Protein AF-A0A5B9WI06-F1 (afdb_monomer_lite)

Secondary structure (DSSP, 8-state):
-----------------S--SSGGGTTT--EEEEEEEEEEEE-SS-EEEGGGS-GGGHHHHHHH--EEEEEEEE--TTT----TT--EEEEEEEE---TTSPEEESSS-EEEEEEEEEEEE-----

pLDDT: mean 74.24, std 19.82, range [38.84, 96.62]

Radius of gyration: 21.3 Å; chains: 1; bounding box: 68×31×55 Å

Structure (mmCIF, N/CA/C/O backbone):
data_AF-A0A5B9WI06-F1
#
_entry.id   AF-A0A5B9WI06-F1
#
loop_
_atom_site.group_PDB
_atom_site.id
_atom_site.type_symbol
_atom_site.label_atom_id
_atom_site.label_alt_id
_atom_site.label_comp_id
_atom_site.label_asym_id
_atom_site.label_entity_id
_atom_site.label_seq_id
_atom_site.pdbx_PDB_ins_code
_atom_site.Cartn_x
_atom_site.Cartn_y
_atom_site.Cartn_z
_atom_site.occupancy
_atom_site.B_iso_or_equiv
_atom_site.auth_seq_id
_atom_site.auth_comp_id
_atom_site.auth_asym_id
_atom_site.auth_atom_id
_atom_site.pdbx_PDB_model_num
ATOM 1 N N . MET A 1 1 ? 55.905 -9.029 39.152 1.00 45.66 1 MET A N 1
ATOM 2 C CA . MET A 1 1 ? 55.491 -9.571 37.832 1.00 45.66 1 MET A CA 1
ATOM 3 C C . MET A 1 1 ? 54.396 -10.591 38.137 1.00 45.66 1 MET A C 1
ATOM 5 O O . MET A 1 1 ? 54.668 -11.451 38.950 1.00 45.66 1 MET A O 1
ATOM 9 N N . LYS A 1 2 ? 53.135 -10.524 37.712 1.00 38.84 2 LYS A N 1
ATOM 10 C CA . LYS A 1 2 ? 52.488 -10.041 36.486 1.00 38.84 2 LYS A CA 1
ATOM 11 C C . LYS A 1 2 ? 51.268 -9.173 36.840 1.00 38.84 2 LYS A C 1
ATOM 13 O O . LYS A 1 2 ? 50.614 -9.409 37.848 1.00 38.84 2 LYS A O 1
ATOM 18 N N . LYS A 1 3 ? 51.005 -8.165 36.008 1.00 41.53 3 LYS A N 1
ATOM 19 C CA . LYS A 1 3 ? 49.835 -7.284 36.070 1.00 41.53 3 LYS A CA 1
ATOM 20 C C . LYS A 1 3 ? 48.686 -7.983 35.339 1.00 41.53 3 LYS A C 1
ATOM 22 O O . LYS A 1 3 ? 48.861 -8.312 34.170 1.00 41.53 3 LYS A O 1
ATOM 27 N N . TYR A 1 4 ? 47.543 -8.177 35.986 1.00 53.38 4 TYR A N 1
ATOM 28 C CA . TYR A 1 4 ? 46.292 -8.481 35.293 1.00 53.38 4 TYR A CA 1
ATOM 29 C C . TYR A 1 4 ? 45.399 -7.247 35.401 1.00 53.38 4 TYR A C 1
ATOM 31 O O . TYR A 1 4 ? 44.716 -7.037 36.396 1.00 53.38 4 TYR A O 1
ATOM 39 N N . ASN A 1 5 ? 45.489 -6.392 34.381 1.00 46.16 5 ASN A N 1
ATOM 40 C CA . ASN A 1 5 ? 44.519 -5.334 34.127 1.00 46.16 5 ASN A CA 1
ATOM 41 C C . ASN A 1 5 ? 43.311 -5.988 33.453 1.00 46.16 5 ASN A C 1
ATOM 43 O O . ASN A 1 5 ? 43.358 -6.267 32.258 1.00 46.16 5 ASN A O 1
ATOM 47 N N . ILE A 1 6 ? 42.242 -6.236 34.205 1.00 56.12 6 ILE A N 1
ATOM 48 C CA . ILE A 1 6 ? 40.919 -6.453 33.615 1.00 56.12 6 ILE A CA 1
ATOM 49 C C . ILE A 1 6 ? 40.259 -5.079 33.574 1.00 56.12 6 ILE A C 1
ATOM 51 O O . ILE A 1 6 ? 39.671 -4.611 34.544 1.00 56.12 6 ILE A O 1
ATOM 55 N N . LEU A 1 7 ? 40.456 -4.399 32.447 1.00 43.38 7 LEU A N 1
ATOM 56 C CA . LEU A 1 7 ? 39.790 -3.152 32.106 1.00 43.38 7 LEU A CA 1
ATOM 57 C C . LEU A 1 7 ? 38.425 -3.506 31.498 1.00 43.38 7 LEU A C 1
ATOM 59 O O . LEU A 1 7 ? 38.297 -3.642 30.286 1.00 43.38 7 LEU A O 1
ATOM 63 N N . LEU A 1 8 ? 37.415 -3.705 32.342 1.00 50.50 8 LEU A N 1
ATOM 64 C CA . LEU A 1 8 ? 36.014 -3.767 31.918 1.00 50.50 8 LEU A CA 1
ATOM 65 C C . LEU A 1 8 ? 35.422 -2.371 32.111 1.00 50.50 8 LEU A C 1
ATOM 67 O O . LEU A 1 8 ? 34.943 -2.013 33.185 1.00 50.50 8 LEU A O 1
ATOM 71 N N . PHE A 1 9 ? 35.538 -1.550 31.068 1.00 45.41 9 PHE A N 1
ATOM 72 C CA . PHE A 1 9 ? 34.902 -0.240 31.010 1.00 45.41 9 PHE A CA 1
ATOM 73 C C . PHE A 1 9 ? 33.396 -0.445 30.798 1.00 45.41 9 PHE A C 1
ATOM 75 O O . PHE A 1 9 ? 32.918 -0.644 29.684 1.00 45.41 9 PHE A O 1
ATOM 82 N N . LEU A 1 10 ? 32.655 -0.431 31.903 1.00 52.00 10 LEU A N 1
ATOM 83 C CA . LEU A 1 10 ? 31.220 -0.179 31.930 1.00 52.00 10 LEU A CA 1
ATOM 84 C C . LEU A 1 10 ? 30.982 1.259 31.456 1.00 52.00 10 LEU A C 1
ATOM 86 O O . LEU A 1 10 ? 31.100 2.199 32.239 1.00 52.00 10 LEU A O 1
ATOM 90 N N . ILE A 1 11 ? 30.639 1.439 30.181 1.00 51.41 11 ILE A N 1
ATOM 91 C CA . ILE A 1 11 ? 30.010 2.679 29.717 1.00 51.41 11 ILE A CA 1
ATOM 92 C C . ILE A 1 11 ? 28.510 2.503 29.925 1.00 51.41 11 ILE A C 1
ATOM 94 O O . ILE A 1 11 ? 27.771 2.066 29.046 1.00 51.41 11 ILE A O 1
ATOM 98 N N . ALA A 1 12 ? 28.081 2.806 31.145 1.00 50.09 12 ALA A N 1
ATOM 99 C CA . ALA A 1 12 ? 26.706 3.161 31.417 1.00 50.09 12 ALA A CA 1
ATOM 100 C C . ALA A 1 12 ? 26.556 4.678 31.232 1.00 50.09 12 ALA A C 1
ATOM 102 O O . ALA A 1 12 ? 27.339 5.449 31.778 1.00 50.09 12 ALA A O 1
ATOM 103 N N . LEU A 1 13 ? 25.490 5.054 30.523 1.00 49.78 13 LEU A N 1
ATOM 104 C CA . LEU A 1 13 ? 24.801 6.348 30.574 1.00 49.78 13 LEU A CA 1
ATOM 105 C C . LEU A 1 13 ? 25.512 7.560 29.948 1.00 49.78 13 LEU A C 1
ATOM 107 O O . LEU A 1 13 ? 26.361 8.214 30.544 1.00 49.78 13 LEU A O 1
ATOM 111 N N . GLY A 1 14 ? 25.012 7.929 28.766 1.00 41.12 14 GLY A N 1
ATOM 112 C CA . GLY A 1 14 ? 25.313 9.180 28.077 1.00 41.12 14 GLY A CA 1
ATOM 113 C C . GLY A 1 14 ? 24.152 9.640 27.193 1.00 41.12 14 GLY A C 1
ATOM 114 O O . GLY A 1 14 ? 24.269 9.627 25.979 1.00 41.12 14 GLY A O 1
ATOM 115 N N . ILE A 1 15 ? 23.053 10.041 27.838 1.00 52.31 15 ILE A N 1
ATOM 116 C CA . ILE A 1 15 ? 22.112 11.088 27.395 1.00 52.31 15 ILE A CA 1
ATOM 117 C C . ILE A 1 15 ? 21.266 10.781 26.142 1.00 52.31 15 ILE A C 1
ATOM 119 O O . ILE A 1 15 ? 21.606 11.028 24.992 1.00 52.31 15 ILE A O 1
ATOM 123 N N . SER A 1 16 ? 20.071 10.304 26.464 1.00 44.28 16 SER A N 1
ATOM 124 C CA . SER A 1 16 ? 18.814 10.335 25.725 1.00 44.28 16 SER A CA 1
ATOM 125 C C . SER A 1 16 ? 18.342 11.735 25.288 1.00 44.28 16 SER A C 1
ATOM 127 O O . SER A 1 16 ? 18.668 12.734 25.925 1.00 44.28 16 SER A O 1
ATOM 129 N N . VAL A 1 17 ? 17.405 11.720 24.322 1.00 48.09 17 VAL A N 1
ATOM 130 C CA . VAL A 1 17 ? 16.533 12.806 23.810 1.00 48.09 17 VAL A CA 1
ATOM 131 C C . VAL A 1 17 ? 17.238 13.651 22.736 1.00 48.09 17 VAL A C 1
ATOM 133 O O . VAL A 1 17 ? 18.147 14.401 23.041 1.00 48.09 17 VAL A O 1
ATOM 136 N N . VAL A 1 18 ? 16.951 13.499 21.435 1.00 41.59 18 VAL A N 1
ATOM 137 C CA . VAL A 1 18 ? 15.725 13.949 20.750 1.00 41.59 18 VAL A CA 1
ATOM 138 C C . VAL A 1 18 ? 15.445 13.076 19.513 1.00 41.59 18 VAL A C 1
ATOM 140 O O . VAL A 1 18 ? 16.265 13.009 18.606 1.00 41.59 18 VAL A O 1
ATOM 143 N N . THR A 1 19 ? 14.275 12.431 19.469 1.00 43.19 19 THR A N 1
ATOM 144 C CA . THR A 1 19 ? 13.370 12.273 18.296 1.00 43.19 19 THR A CA 1
ATOM 145 C C . THR A 1 19 ? 12.150 11.443 18.724 1.00 43.19 19 THR A C 1
ATOM 147 O O . THR A 1 19 ? 11.753 10.466 18.099 1.00 43.19 19 THR A O 1
ATOM 150 N N . VAL A 1 20 ? 11.515 11.825 19.837 1.00 43.97 20 VAL A N 1
ATOM 151 C CA . VAL A 1 20 ? 10.205 11.276 20.229 1.00 43.97 20 VAL A CA 1
ATOM 152 C C . VAL A 1 20 ? 9.173 12.385 20.079 1.00 43.97 20 VAL A C 1
ATOM 154 O O . VAL A 1 20 ? 8.706 12.965 21.049 1.00 43.97 20 VAL A O 1
ATOM 157 N N . ALA A 1 21 ? 8.876 12.744 18.831 1.00 41.09 21 ALA A N 1
ATOM 158 C CA . ALA A 1 21 ? 7.795 13.678 18.513 1.00 41.09 21 ALA A CA 1
ATOM 159 C C . ALA A 1 21 ? 7.013 13.296 17.238 1.00 41.09 21 ALA A C 1
ATOM 161 O O . ALA A 1 21 ? 6.378 14.150 16.632 1.00 41.09 21 ALA A O 1
ATOM 162 N N . SER A 1 22 ? 7.013 12.015 16.837 1.00 42.84 22 SER A N 1
ATOM 163 C CA . SER A 1 22 ? 6.022 11.495 15.867 1.00 42.84 22 SER A CA 1
ATOM 164 C C . SER A 1 22 ? 5.602 10.030 16.086 1.00 42.84 22 SER A C 1
ATOM 166 O O . SER A 1 22 ? 4.534 9.622 15.639 1.00 42.84 22 SER A O 1
ATOM 168 N N . ASN A 1 23 ? 6.366 9.235 16.846 1.00 45.34 23 ASN A N 1
ATOM 169 C CA . ASN A 1 23 ? 6.071 7.807 17.057 1.00 45.34 23 ASN A CA 1
ATOM 170 C C . ASN A 1 23 ? 5.035 7.505 18.158 1.00 45.34 23 ASN A C 1
ATOM 172 O O . ASN A 1 23 ? 4.620 6.357 18.304 1.00 45.34 23 ASN A O 1
ATOM 176 N N . GLY A 1 24 ? 4.564 8.507 18.911 1.00 42.28 24 GLY A N 1
ATOM 177 C CA . GLY A 1 24 ? 3.546 8.307 19.954 1.00 42.28 24 GLY A CA 1
ATOM 178 C C . GLY A 1 24 ? 2.192 7.829 19.412 1.00 42.28 24 GLY A C 1
ATOM 179 O O . GLY A 1 24 ? 1.475 7.113 20.100 1.00 42.28 24 GLY A O 1
ATOM 180 N N . GLN A 1 25 ? 1.870 8.148 18.154 1.00 48.38 25 GLN A N 1
ATOM 181 C CA . GLN A 1 25 ? 0.659 7.667 17.476 1.00 48.38 25 GLN A CA 1
ATOM 182 C C . GLN A 1 25 ? 0.814 6.279 16.827 1.00 48.38 25 GLN A C 1
ATOM 184 O O . GLN A 1 25 ? -0.159 5.769 16.273 1.00 48.38 25 GLN A O 1
ATOM 189 N N . LYS A 1 26 ? 2.010 5.669 16.881 1.00 53.72 26 LYS A N 1
ATOM 190 C CA . LYS A 1 26 ? 2.302 4.343 16.303 1.00 53.72 26 LYS A CA 1
ATOM 191 C C . LYS A 1 26 ? 2.277 3.205 17.330 1.00 53.72 26 LYS A C 1
ATOM 193 O O . LYS A 1 26 ? 2.268 2.041 16.943 1.00 53.72 26 LYS A O 1
ATOM 198 N N . LEU A 1 27 ? 2.242 3.511 18.630 1.00 50.62 27 LEU A N 1
ATOM 199 C CA . LEU A 1 27 ? 2.124 2.498 19.681 1.00 50.62 27 LEU A CA 1
ATOM 200 C C . LEU A 1 27 ? 0.778 1.765 19.557 1.00 50.62 27 LEU A C 1
ATOM 202 O O . LEU A 1 27 ? -0.278 2.345 19.784 1.00 50.62 27 LEU A O 1
ATOM 206 N N . GLY A 1 28 ? 0.834 0.488 19.168 1.00 64.00 28 GLY A N 1
ATOM 207 C CA . GLY A 1 28 ? -0.330 -0.389 19.003 1.00 64.00 28 GLY A CA 1
ATOM 208 C C . GLY A 1 28 ? -0.873 -0.502 17.575 1.00 64.00 28 GLY A C 1
ATOM 209 O O . GLY A 1 28 ? -1.747 -1.332 17.344 1.00 64.00 28 GLY A O 1
ATOM 210 N N . LYS A 1 29 ? -0.354 0.274 16.614 1.00 76.75 29 LYS A N 1
ATOM 211 C CA . LYS A 1 29 ? -0.712 0.127 15.196 1.00 76.75 29 LYS A CA 1
ATOM 212 C C . LYS A 1 29 ? 0.207 -0.881 14.528 1.00 76.75 29 LYS A C 1
ATOM 214 O O . LYS A 1 29 ? 1.422 -0.842 14.719 1.00 76.75 29 LYS A O 1
ATOM 219 N N . ARG A 1 30 ? -0.369 -1.779 13.733 1.00 84.56 30 ARG A N 1
ATOM 220 C CA . ARG A 1 30 ? 0.407 -2.774 12.998 1.00 84.56 30 ARG A CA 1
ATOM 221 C C . ARG A 1 30 ? 1.051 -2.141 11.766 1.00 84.56 30 ARG A C 1
ATOM 223 O O . ARG A 1 30 ? 0.371 -1.472 10.992 1.00 84.56 30 ARG A O 1
ATOM 230 N N . THR A 1 31 ? 2.342 -2.391 11.587 1.00 89.75 31 THR A N 1
ATOM 231 C CA . THR A 1 31 ? 3.101 -2.017 10.389 1.00 89.75 31 THR A CA 1
ATOM 232 C C . THR A 1 31 ? 3.479 -3.286 9.638 1.00 89.75 31 THR A C 1
ATOM 234 O O . THR A 1 31 ? 3.912 -4.254 10.262 1.00 89.75 31 THR A O 1
ATOM 237 N N . ILE A 1 32 ? 3.298 -3.288 8.322 1.00 88.12 32 ILE A N 1
ATOM 238 C CA . ILE A 1 32 ? 3.674 -4.383 7.425 1.00 88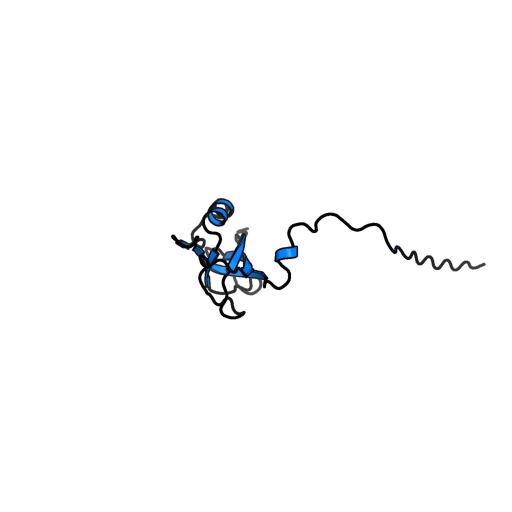.12 32 ILE A CA 1
ATOM 239 C C . ILE A 1 32 ? 4.631 -3.801 6.389 1.00 88.12 32 ILE A C 1
ATOM 241 O O . ILE A 1 32 ? 4.312 -2.786 5.775 1.00 88.12 32 ILE A O 1
ATOM 245 N N . THR A 1 33 ? 5.779 -4.443 6.203 1.00 88.38 33 THR A N 1
ATOM 246 C CA . THR A 1 33 ? 6.709 -4.158 5.107 1.00 88.38 33 THR A CA 1
ATOM 247 C C . THR A 1 33 ? 6.835 -5.431 4.294 1.00 88.38 33 THR A C 1
ATOM 249 O O . THR A 1 33 ? 7.279 -6.447 4.827 1.00 88.38 33 THR A O 1
ATOM 252 N N . ASP A 1 34 ? 6.379 -5.394 3.048 1.00 85.44 34 ASP A N 1
ATOM 253 C CA . ASP A 1 34 ? 6.363 -6.561 2.166 1.00 85.44 34 ASP A CA 1
ATOM 254 C C . ASP A 1 34 ? 6.399 -6.115 0.699 1.00 85.44 34 ASP A C 1
ATOM 256 O O . ASP A 1 34 ? 6.169 -4.938 0.398 1.00 85.44 34 ASP A O 1
ATOM 260 N N . CYS A 1 35 ? 6.689 -7.050 -0.200 1.00 83.38 35 CYS A N 1
ATOM 261 C CA . CYS A 1 35 ? 6.743 -6.816 -1.637 1.00 83.38 35 CYS A CA 1
ATOM 262 C C . CYS A 1 35 ? 5.560 -7.485 -2.328 1.00 83.38 35 CYS A C 1
ATOM 264 O O . CYS A 1 35 ? 5.216 -8.636 -2.056 1.00 83.38 35 CYS A O 1
ATOM 266 N N . PHE A 1 36 ? 4.922 -6.735 -3.218 1.00 82.31 36 PHE A N 1
ATOM 267 C CA . PHE A 1 36 ? 3.654 -7.096 -3.823 1.00 82.31 36 PHE A CA 1
ATOM 268 C C . PHE A 1 36 ? 3.762 -7.050 -5.343 1.00 82.31 36 PHE A C 1
ATOM 270 O O . PHE A 1 36 ? 4.335 -6.112 -5.901 1.00 82.31 36 PHE A O 1
ATOM 277 N N . LYS A 1 37 ? 3.170 -8.047 -6.010 1.00 77.06 37 LYS A N 1
ATOM 278 C CA . LYS A 1 37 ? 3.122 -8.098 -7.481 1.00 77.06 37 LYS A CA 1
ATOM 279 C C . LYS A 1 37 ? 2.092 -7.134 -8.062 1.00 77.06 37 LYS A C 1
ATOM 281 O O . LYS A 1 37 ? 2.335 -6.511 -9.082 1.00 77.06 37 LYS A O 1
ATOM 286 N N . ASN A 1 38 ? 0.933 -7.011 -7.414 1.00 83.19 38 ASN A N 1
ATOM 287 C CA . ASN A 1 38 ? -0.063 -6.014 -7.803 1.00 83.19 38 ASN A CA 1
ATOM 288 C C . ASN A 1 38 ? -0.440 -5.169 -6.601 1.00 83.19 38 ASN A C 1
ATOM 290 O O . ASN A 1 38 ? -0.808 -5.725 -5.565 1.00 83.19 38 ASN A O 1
ATOM 294 N N . VAL A 1 39 ? -0.416 -3.848 -6.763 1.00 88.56 39 VAL A N 1
ATOM 295 C CA . VAL A 1 39 ? -0.854 -2.892 -5.745 1.00 88.56 39 VAL A CA 1
ATOM 296 C C . VAL A 1 39 ? -1.783 -1.857 -6.377 1.00 88.56 39 VAL A C 1
ATOM 298 O O . VAL A 1 39 ? -1.438 -1.171 -7.340 1.00 88.56 39 VAL A O 1
ATOM 301 N N . LEU A 1 40 ? -2.980 -1.727 -5.805 1.00 93.12 40 LEU A N 1
ATOM 302 C CA . LEU A 1 40 ? -3.894 -0.623 -6.077 1.00 93.12 40 LEU A CA 1
ATOM 303 C C . LEU A 1 40 ? -3.885 0.325 -4.885 1.00 93.12 40 LEU A C 1
ATOM 305 O O . LEU A 1 40 ? -4.118 -0.095 -3.748 1.00 93.12 40 LEU A O 1
ATOM 309 N N . LEU A 1 41 ? -3.668 1.604 -5.158 1.00 95.06 41 LEU A N 1
ATOM 310 C CA . LEU A 1 41 ? -3.727 2.678 -4.178 1.00 95.06 41 LEU A CA 1
ATOM 311 C C . LEU A 1 41 ? -5.002 3.506 -4.363 1.00 95.06 41 LEU A C 1
ATOM 313 O O . LEU A 1 41 ? -5.563 3.581 -5.455 1.00 95.06 41 LEU A O 1
ATOM 317 N N . THR A 1 42 ? -5.473 4.145 -3.299 1.00 96.62 42 THR A N 1
ATOM 318 C CA . THR A 1 42 ? -6.660 5.003 -3.311 1.00 96.62 42 THR A CA 1
ATOM 319 C C . THR A 1 42 ? -6.496 6.209 -2.392 1.00 96.62 42 THR A C 1
ATOM 321 O O . THR A 1 42 ? -5.711 6.198 -1.446 1.00 96.62 42 THR A O 1
ATOM 324 N N . ASN A 1 43 ? -7.271 7.256 -2.659 1.00 96.44 43 ASN A N 1
ATOM 325 C CA . ASN A 1 43 ? -7.478 8.396 -1.763 1.00 96.44 43 ASN A CA 1
ATOM 326 C C . ASN A 1 43 ? -8.900 8.455 -1.181 1.00 96.44 43 ASN A C 1
ATOM 328 O O . ASN A 1 43 ? -9.248 9.422 -0.508 1.00 96.44 43 ASN A O 1
ATOM 332 N N . GLY A 1 44 ? -9.719 7.427 -1.430 1.00 94.50 44 GLY A N 1
ATOM 333 C CA . GLY A 1 44 ? -11.129 7.366 -1.042 1.00 94.50 44 GLY A CA 1
ATOM 334 C C . GLY A 1 44 ? -12.112 7.845 -2.115 1.00 94.50 44 GLY A C 1
ATOM 335 O O . GLY A 1 44 ? -13.307 7.599 -1.974 1.00 94.50 44 GLY A O 1
ATOM 336 N N . TRP A 1 45 ? -11.635 8.474 -3.196 1.00 95.81 45 TRP A N 1
ATOM 337 C CA . TRP A 1 45 ? -12.463 8.903 -4.334 1.00 95.81 45 TRP A CA 1
ATOM 338 C C . TRP A 1 45 ? -12.054 8.241 -5.646 1.00 95.81 45 TRP A C 1
ATOM 340 O O . TRP A 1 45 ? -12.910 7.845 -6.433 1.00 95.81 45 TRP A O 1
ATOM 350 N N . SER A 1 46 ? -10.750 8.122 -5.883 1.00 96.00 46 SER A N 1
ATOM 351 C CA . SER A 1 46 ? -10.174 7.502 -7.071 1.00 96.00 46 SER A CA 1
ATOM 352 C C . SER A 1 46 ? -9.172 6.416 -6.697 1.00 96.00 46 SER A C 1
ATOM 354 O O . SER A 1 46 ? -8.719 6.305 -5.553 1.00 96.00 46 SER A O 1
ATOM 356 N N . THR A 1 47 ? -8.857 5.583 -7.682 1.00 95.31 47 THR A N 1
ATOM 357 C CA . THR A 1 47 ? -8.041 4.380 -7.529 1.00 95.31 47 THR A CA 1
ATOM 358 C C . THR A 1 47 ? -6.936 4.405 -8.572 1.00 95.31 47 THR A C 1
ATOM 360 O O . THR A 1 47 ? -7.198 4.778 -9.716 1.00 95.31 47 THR A O 1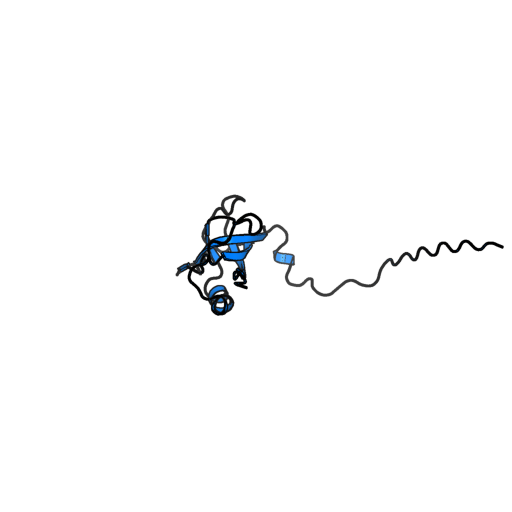
ATOM 363 N N . TYR A 1 48 ? -5.733 3.979 -8.215 1.00 93.44 48 TYR A N 1
ATOM 364 C CA . TYR A 1 48 ? -4.582 3.988 -9.104 1.00 93.44 48 TYR A CA 1
ATOM 365 C C . TYR A 1 48 ? -3.823 2.668 -9.018 1.00 93.44 48 TYR A C 1
ATOM 367 O O . TYR A 1 48 ? -3.548 2.182 -7.922 1.00 93.44 48 TYR A O 1
ATOM 375 N N . ASN A 1 49 ? -3.496 2.083 -10.170 1.00 91.00 49 ASN A N 1
ATOM 376 C CA . ASN A 1 49 ? -2.689 0.871 -10.235 1.00 91.00 49 ASN A CA 1
ATOM 377 C C . ASN A 1 49 ? -1.214 1.249 -10.312 1.00 91.00 49 ASN A C 1
ATOM 379 O O . ASN A 1 49 ? -0.745 1.676 -11.364 1.00 91.00 49 ASN A O 1
ATOM 383 N N . ILE A 1 50 ? -0.489 1.096 -9.202 1.00 87.31 50 ILE A N 1
ATOM 384 C CA . ILE A 1 50 ? 0.932 1.452 -9.184 1.00 87.31 50 ILE A CA 1
ATOM 385 C C . ILE A 1 50 ? 1.785 0.425 -9.935 1.00 87.31 50 ILE A C 1
ATOM 387 O O . ILE A 1 50 ? 2.849 0.771 -10.424 1.00 87.31 50 ILE A O 1
ATOM 391 N N . SER A 1 51 ? 1.276 -0.795 -10.120 1.00 79.25 51 SER A N 1
ATOM 392 C CA . SER A 1 51 ? 1.998 -1.915 -10.742 1.00 79.25 51 SER A CA 1
ATOM 393 C C . SER A 1 51 ? 2.408 -1.673 -12.202 1.00 79.25 51 SER A C 1
ATOM 395 O O . SER A 1 51 ? 3.166 -2.447 -12.761 1.00 79.25 51 SER A O 1
ATOM 397 N N . THR A 1 52 ? 1.886 -0.620 -12.838 1.00 78.56 52 THR A N 1
ATOM 398 C CA . THR A 1 52 ? 2.213 -0.216 -14.217 1.00 78.56 52 THR A CA 1
ATOM 399 C C . THR A 1 52 ? 2.913 1.144 -14.273 1.00 78.56 52 THR A C 1
ATOM 401 O O . THR A 1 52 ? 2.829 1.842 -15.282 1.00 78.56 52 THR A O 1
ATOM 404 N N . THR A 1 53 ? 3.467 1.601 -13.150 1.00 84.69 53 THR A N 1
ATOM 405 C CA . THR A 1 53 ? 4.003 2.956 -12.991 1.00 84.69 53 THR A CA 1
ATOM 406 C C . THR A 1 53 ? 5.516 2.934 -12.990 1.00 84.69 53 THR A C 1
ATOM 408 O O . THR A 1 53 ? 6.117 2.196 -12.216 1.00 84.69 53 THR A O 1
ATOM 411 N N . ASP A 1 54 ? 6.121 3.827 -13.769 1.00 83.62 54 ASP A N 1
ATOM 412 C CA . ASP A 1 54 ? 7.564 4.025 -13.728 1.00 83.62 54 ASP A CA 1
ATOM 413 C C . ASP A 1 54 ? 8.036 4.411 -12.317 1.00 83.62 54 ASP A C 1
ATOM 415 O O . ASP A 1 54 ? 7.474 5.296 -11.659 1.00 83.62 54 ASP A O 1
ATOM 419 N N . CYS A 1 55 ? 9.139 3.814 -11.870 1.00 82.94 55 CYS A N 1
ATOM 420 C CA . CYS A 1 55 ? 9.589 3.905 -10.480 1.00 82.94 55 CYS A CA 1
ATOM 421 C C . CYS A 1 55 ? 9.899 5.344 -10.015 1.00 82.94 55 CYS A C 1
ATOM 423 O O . CYS A 1 55 ? 9.742 5.665 -8.837 1.00 82.94 55 CYS A O 1
ATOM 425 N N . TYR A 1 56 ? 10.250 6.255 -10.933 1.00 83.25 56 TYR A N 1
ATOM 426 C CA . TYR A 1 56 ? 10.494 7.670 -10.613 1.00 83.25 56 TYR A CA 1
ATOM 427 C C . TYR A 1 56 ? 9.218 8.461 -10.271 1.00 83.25 56 TYR A C 1
ATOM 429 O O . TYR A 1 56 ? 9.303 9.513 -9.636 1.00 83.25 56 TYR A O 1
ATOM 437 N N . LEU A 1 57 ? 8.034 7.978 -10.666 1.00 87.00 57 LEU A N 1
ATOM 438 C CA . LEU A 1 57 ? 6.748 8.621 -10.369 1.00 87.00 57 LEU A CA 1
ATOM 439 C C . LEU A 1 57 ? 6.178 8.207 -9.007 1.00 87.00 57 LEU A C 1
ATOM 441 O O . LEU A 1 57 ? 5.247 8.850 -8.518 1.00 87.00 57 LEU A O 1
ATOM 445 N N . ILE A 1 58 ? 6.735 7.174 -8.369 1.00 86.25 58 ILE A N 1
ATOM 446 C CA . ILE A 1 58 ? 6.224 6.613 -7.113 1.00 86.25 58 ILE A CA 1
ATOM 447 C C . ILE A 1 58 ? 6.050 7.667 -6.001 1.00 86.25 58 ILE A C 1
ATOM 449 O O . ILE A 1 58 ? 4.956 7.719 -5.429 1.00 86.25 58 ILE A O 1
ATOM 453 N N . PRO A 1 59 ? 7.023 8.563 -5.716 1.00 83.81 59 PRO A N 1
ATOM 454 C CA . PRO A 1 59 ? 6.855 9.564 -4.658 1.00 83.81 59 PRO A CA 1
ATOM 455 C C . PRO A 1 59 ? 5.688 10.522 -4.925 1.00 83.81 59 PRO A C 1
ATOM 457 O O . PRO A 1 59 ? 4.997 10.950 -3.998 1.00 83.81 59 PRO A O 1
ATOM 460 N N . TYR A 1 60 ? 5.439 10.839 -6.202 1.00 86.81 60 TYR A N 1
ATOM 461 C CA . TYR A 1 60 ? 4.290 11.643 -6.597 1.00 86.81 60 TYR A CA 1
ATOM 462 C C . TYR A 1 60 ? 3.002 10.865 -6.327 1.00 86.81 60 TYR A C 1
ATOM 464 O O . TYR A 1 60 ? 2.160 11.342 -5.571 1.00 86.81 60 TYR A O 1
ATOM 472 N N . ILE A 1 61 ? 2.877 9.639 -6.840 1.00 89.38 61 ILE A N 1
ATOM 473 C CA . ILE A 1 61 ? 1.677 8.807 -6.664 1.00 89.38 61 ILE A CA 1
ATOM 474 C C . ILE A 1 61 ? 1.336 8.585 -5.185 1.00 89.38 61 ILE A C 1
ATOM 476 O O . ILE A 1 61 ? 0.177 8.765 -4.808 1.00 89.38 61 ILE A O 1
ATOM 480 N N . GLN A 1 62 ? 2.322 8.280 -4.336 1.00 87.62 62 GLN A N 1
ATOM 481 C CA . GLN A 1 62 ? 2.113 8.072 -2.898 1.00 87.62 62 GLN A CA 1
ATOM 482 C C . GLN A 1 62 ? 1.439 9.278 -2.224 1.00 87.62 62 GLN A C 1
ATOM 484 O O . GLN A 1 62 ? 0.552 9.099 -1.390 1.00 87.62 62 GLN A O 1
ATOM 489 N N . SER A 1 63 ? 1.814 10.505 -2.599 1.00 89.44 63 SER A N 1
ATOM 490 C CA . SER A 1 63 ? 1.221 11.717 -2.018 1.00 89.44 63 SER A CA 1
ATOM 491 C C . SER A 1 63 ? -0.251 11.929 -2.405 1.00 89.44 63 SER A C 1
ATOM 493 O O . SER A 1 63 ? -1.010 12.505 -1.626 1.00 89.44 63 SER A O 1
ATOM 495 N N . TYR A 1 64 ? -0.673 11.436 -3.577 1.00 94.19 64 TYR A N 1
ATOM 496 C CA . TYR A 1 64 ? -2.051 11.566 -4.072 1.00 94.19 64 TYR A CA 1
ATOM 497 C C . TYR A 1 64 ? -2.943 10.379 -3.712 1.00 94.19 64 TYR A C 1
ATOM 499 O O . TYR A 1 64 ? -4.161 10.550 -3.681 1.00 94.19 64 TYR A O 1
ATOM 507 N N . TYR A 1 65 ? -2.365 9.202 -3.456 1.00 96.31 65 TYR A N 1
ATOM 508 C CA . TYR A 1 65 ? -3.071 7.950 -3.177 1.00 96.31 65 TYR A CA 1
ATOM 509 C C . TYR A 1 65 ? -2.504 7.275 -1.916 1.00 96.31 65 TYR A C 1
ATOM 511 O O . TYR A 1 65 ? -1.775 6.286 -2.008 1.00 96.31 65 TYR A O 1
ATOM 519 N N . PRO A 1 66 ? -2.818 7.799 -0.719 1.00 95.69 66 PRO A N 1
ATOM 520 C CA . PRO A 1 66 ? -2.158 7.392 0.519 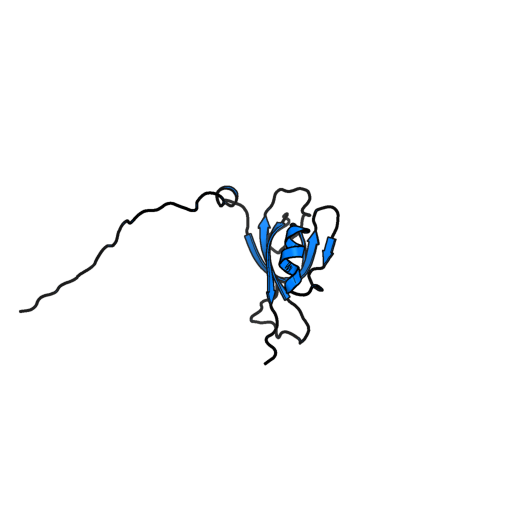1.00 95.69 66 PRO A CA 1
ATOM 521 C C . PRO A 1 66 ? -2.660 6.065 1.102 1.00 95.69 66 PRO A C 1
ATOM 523 O O . PRO A 1 66 ? -2.116 5.613 2.102 1.00 95.69 66 PRO A O 1
ATOM 526 N N . PHE A 1 67 ? -3.701 5.432 0.556 1.00 96.56 67 PHE A N 1
ATOM 527 C CA . PHE A 1 67 ? -4.281 4.216 1.134 1.00 96.56 67 PHE A CA 1
ATOM 528 C C . PHE A 1 67 ? -4.136 3.019 0.210 1.00 96.56 67 PHE A C 1
ATOM 530 O O . PHE A 1 67 ? -4.234 3.150 -1.007 1.00 96.56 67 PHE A O 1
ATOM 537 N N . VAL A 1 68 ? -3.977 1.831 0.789 1.00 93.94 68 VAL A N 1
ATOM 538 C CA . VAL A 1 68 ? -3.956 0.588 0.011 1.00 93.94 68 VAL A CA 1
ATOM 539 C C . VAL A 1 68 ? -5.383 0.116 -0.219 1.00 93.94 68 VAL A C 1
ATOM 541 O O . VAL A 1 68 ? -6.133 -0.111 0.729 1.00 93.94 68 VAL A O 1
ATOM 544 N N . GLN A 1 69 ? -5.754 -0.047 -1.485 1.00 93.56 69 GLN A N 1
ATOM 545 C CA . GLN A 1 69 ? -7.036 -0.613 -1.889 1.00 93.56 69 GLN A CA 1
ATOM 546 C C . GLN A 1 69 ? -6.978 -2.110 -2.143 1.00 93.56 69 GLN A C 1
ATOM 548 O O . GLN A 1 69 ? -7.958 -2.816 -1.916 1.00 93.56 69 GLN A O 1
ATOM 553 N N . TYR A 1 70 ? -5.853 -2.585 -2.652 1.00 90.12 70 TYR A N 1
ATOM 554 C CA . TYR A 1 70 ? -5.628 -3.988 -2.938 1.00 90.12 70 T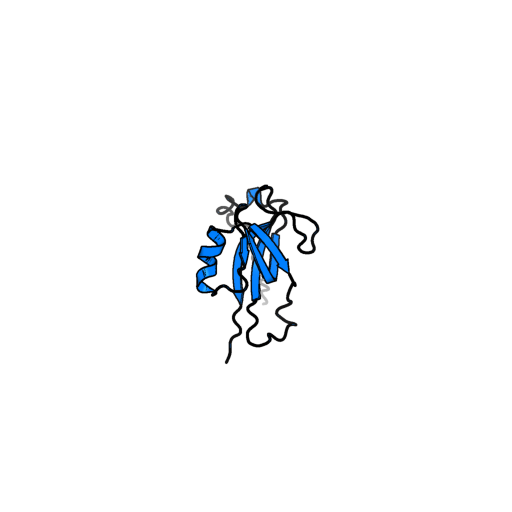YR A CA 1
ATOM 555 C C . TYR A 1 70 ? -4.129 -4.223 -3.001 1.00 90.12 70 TYR A C 1
ATOM 557 O O . TYR A 1 70 ? -3.406 -3.403 -3.563 1.00 90.12 70 TYR A O 1
ATOM 565 N N . ALA A 1 71 ? -3.675 -5.343 -2.456 1.00 86.31 71 ALA A N 1
ATOM 566 C CA . ALA A 1 71 ? -2.336 -5.836 -2.703 1.00 86.31 71 ALA A CA 1
ATOM 567 C C . ALA A 1 71 ? -2.410 -7.354 -2.859 1.00 86.31 71 ALA A C 1
ATOM 569 O O . ALA A 1 71 ? -3.018 -8.034 -2.030 1.00 86.31 71 ALA A O 1
ATOM 570 N N . SER A 1 72 ? -1.837 -7.885 -3.936 1.00 75.62 72 SER A N 1
ATOM 571 C CA . SER A 1 72 ? -1.806 -9.325 -4.190 1.00 75.62 72 SER A CA 1
ATOM 572 C C . SER A 1 72 ? -0.390 -9.842 -4.210 1.00 75.62 72 SER A C 1
ATOM 574 O O . SER A 1 72 ? 0.472 -9.198 -4.811 1.00 75.62 72 SER A O 1
ATOM 576 N N . ILE A 1 73 ? -0.244 -11.071 -3.708 1.00 63.03 73 ILE A N 1
ATOM 577 C CA . ILE A 1 73 ? 0.963 -11.890 -3.801 1.00 63.03 73 ILE A CA 1
ATOM 578 C C . ILE A 1 73 ? 2.088 -11.235 -3.002 1.00 63.03 73 ILE A C 1
ATOM 580 O O . ILE A 1 73 ? 2.735 -10.316 -3.481 1.00 63.03 73 ILE A O 1
ATOM 584 N N . ARG A 1 74 ? 2.304 -11.715 -1.773 1.00 60.69 74 ARG A N 1
ATOM 585 C CA . ARG A 1 74 ? 3.543 -11.438 -1.044 1.00 60.69 74 ARG A CA 1
ATOM 586 C C . ARG A 1 74 ? 4.641 -12.224 -1.741 1.00 60.69 74 ARG A C 1
ATOM 588 O O . ARG A 1 74 ? 4.593 -13.455 -1.768 1.00 60.69 74 ARG A O 1
ATOM 595 N N . VAL A 1 75 ? 5.553 -11.520 -2.383 1.00 58.22 75 VAL A N 1
ATOM 596 C CA . VAL A 1 75 ? 6.627 -12.129 -3.160 1.00 58.22 75 VAL A CA 1
ATOM 597 C C . VAL A 1 75 ? 7.829 -12.215 -2.244 1.00 58.22 75 VAL A C 1
ATOM 599 O O . VAL A 1 75 ? 8.347 -11.193 -1.798 1.00 58.22 75 VAL A O 1
ATOM 602 N N . ASN A 1 76 ? 8.283 -13.433 -1.948 1.00 55.59 76 ASN A N 1
ATOM 603 C CA . ASN A 1 76 ? 9.591 -13.580 -1.335 1.00 55.59 76 ASN A CA 1
ATOM 604 C C . ASN A 1 76 ? 10.627 -13.293 -2.423 1.00 55.59 76 ASN A C 1
ATOM 606 O O . ASN A 1 76 ? 10.869 -14.134 -3.289 1.00 55.59 76 ASN A O 1
ATOM 610 N N . VAL A 1 77 ? 11.205 -12.093 -2.388 1.00 54.09 77 VAL A N 1
ATOM 611 C CA . VAL A 1 77 ? 12.188 -11.615 -3.376 1.00 54.09 77 VAL A CA 1
ATOM 612 C C . VAL A 1 77 ? 13.391 -12.567 -3.483 1.00 54.09 77 VAL A C 1
ATOM 614 O O . VAL A 1 77 ? 14.037 -12.620 -4.518 1.00 54.09 77 VAL A O 1
ATOM 617 N N . ILE A 1 78 ? 13.664 -13.372 -2.445 1.00 54.09 78 ILE A N 1
ATOM 618 C CA . ILE A 1 78 ? 14.749 -14.368 -2.436 1.00 54.09 78 ILE A CA 1
ATOM 619 C C . ILE A 1 78 ? 14.393 -15.636 -3.235 1.00 54.09 78 ILE A C 1
ATOM 621 O O . ILE A 1 78 ? 15.270 -16.221 -3.864 1.00 54.09 78 ILE A O 1
ATOM 625 N N . ASP A 1 79 ? 13.129 -16.069 -3.214 1.00 48.66 79 ASP A N 1
ATOM 626 C CA . ASP A 1 79 ? 12.695 -17.353 -3.799 1.00 48.66 79 ASP A CA 1
ATOM 627 C C . ASP A 1 79 ? 12.077 -17.201 -5.197 1.00 48.66 79 ASP A C 1
ATOM 629 O O . ASP A 1 79 ? 11.779 -18.194 -5.865 1.00 48.66 79 ASP A O 1
ATOM 633 N N . THR A 1 80 ? 11.844 -15.966 -5.636 1.00 53.25 80 THR A N 1
ATOM 634 C CA . THR A 1 80 ? 11.173 -15.686 -6.904 1.00 53.25 80 THR A CA 1
ATOM 635 C C . THR A 1 80 ? 12.235 -15.397 -7.950 1.00 53.25 80 THR A C 1
ATOM 637 O O . THR A 1 80 ? 12.891 -14.362 -7.897 1.00 53.25 80 THR A O 1
ATOM 640 N N . VAL A 1 81 ? 12.412 -16.319 -8.901 1.00 53.78 81 VAL A N 1
ATOM 641 C CA . VAL A 1 81 ? 13.081 -15.991 -10.164 1.00 53.78 81 VAL A CA 1
ATOM 642 C C . VAL A 1 81 ? 12.238 -14.889 -10.791 1.00 53.78 81 VAL A C 1
ATOM 644 O O . VAL A 1 81 ? 11.091 -15.137 -11.163 1.00 53.78 81 VAL A O 1
ATOM 647 N N . LEU A 1 82 ? 12.769 -13.670 -10.797 1.00 54.41 82 LEU A N 1
ATOM 648 C CA . LEU A 1 82 ? 12.140 -12.532 -11.448 1.00 54.41 82 LEU A CA 1
ATOM 649 C C . LEU A 1 82 ? 12.061 -12.903 -12.933 1.00 54.41 82 LEU A C 1
ATOM 651 O O . LEU A 1 82 ? 13.082 -13.118 -13.582 1.00 54.41 82 LEU A O 1
ATOM 655 N N . GLU A 1 83 ? 10.856 -13.129 -13.453 1.00 51.09 83 GLU A N 1
ATOM 656 C CA . GLU A 1 83 ? 10.707 -13.224 -14.899 1.00 51.09 83 GLU A CA 1
ATOM 657 C C . GLU A 1 83 ? 10.943 -11.816 -15.451 1.00 51.09 83 GLU A C 1
ATOM 659 O O . GLU A 1 83 ? 10.339 -10.856 -14.968 1.00 51.09 83 GLU A O 1
ATOM 664 N N . ALA A 1 84 ? 11.832 -11.692 -16.439 1.00 46.44 84 ALA A N 1
ATOM 665 C CA . ALA A 1 84 ? 12.161 -10.409 -17.047 1.00 46.44 84 ALA A CA 1
ATOM 666 C C . ALA A 1 84 ? 10.878 -9.656 -17.449 1.00 46.44 84 ALA A C 1
ATOM 668 O O . ALA A 1 84 ? 10.115 -10.120 -18.303 1.00 46.44 84 ALA A O 1
ATOM 669 N N . GLY A 1 85 ? 10.654 -8.492 -16.832 1.00 52.94 85 GLY A N 1
ATOM 670 C CA . GLY A 1 85 ? 9.471 -7.651 -17.048 1.00 52.94 85 GLY A CA 1
ATOM 671 C C . GLY A 1 85 ? 8.414 -7.673 -15.936 1.00 52.94 85 GLY A C 1
ATOM 672 O O . GLY A 1 85 ? 7.401 -6.989 -16.080 1.00 52.94 85 GLY A O 1
ATOM 673 N N . ASP A 1 86 ? 8.623 -8.409 -14.841 1.00 56.25 86 ASP A N 1
ATOM 674 C CA . ASP A 1 86 ? 7.809 -8.275 -13.628 1.00 56.25 86 ASP A CA 1
ATOM 675 C C . ASP A 1 86 ? 8.363 -7.150 -12.720 1.00 56.25 86 ASP A C 1
ATOM 677 O O . ASP A 1 86 ? 9.343 -7.343 -12.002 1.00 56.25 86 ASP A O 1
ATOM 681 N N . ASP A 1 87 ? 7.708 -5.984 -12.697 1.00 61.84 87 ASP A N 1
ATOM 682 C CA . ASP A 1 87 ? 7.994 -4.937 -11.706 1.00 61.84 87 ASP A CA 1
ATOM 683 C C . ASP A 1 87 ? 7.337 -5.288 -10.358 1.00 61.84 87 ASP A C 1
ATOM 685 O O . ASP A 1 87 ? 6.111 -5.407 -10.254 1.00 61.84 87 ASP A O 1
ATOM 689 N N . PHE A 1 88 ? 8.137 -5.422 -9.295 1.00 70.19 88 PHE A N 1
ATOM 690 C CA . PHE A 1 88 ? 7.636 -5.628 -7.932 1.00 70.19 88 PHE A CA 1
ATOM 691 C C . PHE A 1 88 ? 7.719 -4.343 -7.108 1.00 70.19 88 PHE A C 1
ATOM 693 O O . PHE A 1 88 ? 8.709 -3.606 -7.145 1.00 70.19 88 PHE A O 1
ATOM 700 N N . PHE A 1 89 ? 6.684 -4.101 -6.300 1.00 79.12 89 PHE A N 1
ATOM 701 C CA . PHE A 1 89 ? 6.587 -2.918 -5.448 1.00 79.12 89 PHE A CA 1
ATOM 702 C C . PHE A 1 89 ? 6.643 -3.337 -3.989 1.00 79.12 89 PHE A C 1
ATOM 704 O O . PHE A 1 89 ? 5.752 -4.027 -3.488 1.00 79.12 89 PHE A O 1
ATOM 711 N N . CYS A 1 90 ? 7.681 -2.896 -3.293 1.00 84.56 90 CYS A N 1
ATOM 712 C CA . CYS A 1 90 ? 7.791 -3.073 -1.859 1.00 84.56 90 CYS A CA 1
ATOM 713 C C . CYS A 1 90 ? 7.179 -1.868 -1.162 1.00 84.56 90 CYS A C 1
ATOM 715 O O . CYS A 1 90 ? 7.506 -0.721 -1.462 1.00 84.56 90 CYS A O 1
ATOM 717 N N . ALA A 1 91 ? 6.259 -2.130 -0.242 1.00 88.00 91 ALA A N 1
ATOM 718 C CA . ALA A 1 91 ? 5.507 -1.101 0.449 1.00 88.00 91 ALA A CA 1
ATOM 719 C C . ALA A 1 91 ? 5.593 -1.307 1.957 1.00 88.00 91 ALA A C 1
ATOM 721 O O . ALA A 1 91 ? 5.408 -2.414 2.465 1.00 88.00 91 ALA A O 1
ATOM 722 N N . THR A 1 92 ? 5.819 -0.210 2.676 1.00 90.62 92 THR A N 1
ATOM 723 C CA . THR A 1 92 ? 5.592 -0.148 4.117 1.00 90.62 92 THR A CA 1
ATOM 724 C C . THR A 1 92 ? 4.239 0.489 4.358 1.00 90.62 92 THR A C 1
ATOM 726 O O . THR A 1 92 ? 4.006 1.648 4.015 1.00 90.62 92 THR A O 1
ATOM 729 N N . VAL A 1 93 ? 3.339 -0.262 4.976 1.00 92.25 93 VAL A N 1
ATOM 730 C CA . VAL A 1 93 ? 1.973 0.163 5.262 1.00 92.25 93 VAL A CA 1
ATOM 731 C C . VAL A 1 93 ? 1.715 0.091 6.755 1.00 92.25 93 VAL A C 1
ATOM 733 O O . VAL A 1 93 ? 2.219 -0.790 7.451 1.00 92.25 93 VAL A O 1
ATOM 736 N N . MET A 1 94 ? 0.923 1.024 7.265 1.00 93.62 94 MET A N 1
ATOM 737 C CA . MET A 1 94 ? 0.573 1.101 8.676 1.00 93.62 94 MET A CA 1
ATOM 738 C C . MET A 1 94 ? -0.941 1.117 8.835 1.00 93.62 94 MET A C 1
ATOM 740 O O . MET A 1 94 ? -1.652 1.758 8.063 1.00 93.62 94 MET A O 1
ATOM 744 N N . GLU A 1 95 ? -1.441 0.415 9.847 1.00 93.88 95 GLU A N 1
ATOM 745 C CA . GLU A 1 95 ? -2.860 0.417 10.182 1.00 93.88 95 GLU A CA 1
ATOM 746 C C . GLU A 1 95 ? -3.366 1.847 10.434 1.00 93.88 95 GLU A C 1
ATOM 748 O O . GLU A 1 95 ? -2.755 2.637 11.161 1.00 93.88 95 GLU A O 1
ATOM 753 N N . THR A 1 96 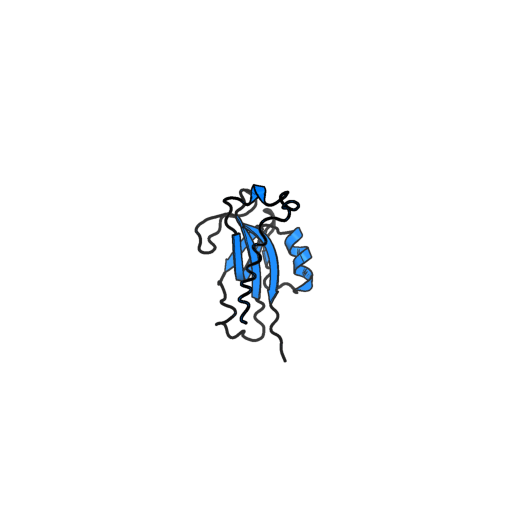? -4.512 2.183 9.848 1.00 92.69 96 THR A N 1
ATOM 754 C CA . THR A 1 96 ? -5.141 3.498 9.978 1.00 92.69 96 THR A CA 1
ATOM 755 C C . THR A 1 96 ? -6.610 3.364 10.361 1.00 92.69 96 THR A C 1
ATOM 757 O O . THR A 1 96 ? -7.261 2.359 10.091 1.00 92.69 96 THR A O 1
ATOM 760 N N . THR A 1 97 ? -7.157 4.391 11.003 1.00 94.50 97 THR A N 1
ATOM 761 C CA . THR A 1 97 ? -8.593 4.487 11.310 1.00 94.50 97 THR A CA 1
ATOM 762 C C . THR A 1 97 ? -9.334 5.365 10.305 1.00 94.50 97 THR A C 1
ATOM 764 O O . THR A 1 97 ? -10.535 5.588 10.455 1.00 94.50 97 THR A O 1
ATOM 767 N N . ASN A 1 98 ? -8.639 5.873 9.280 1.00 94.44 98 ASN A N 1
ATOM 768 C CA . ASN A 1 98 ? -9.232 6.723 8.260 1.00 94.44 98 ASN A CA 1
ATOM 769 C C . ASN A 1 98 ? -10.287 5.946 7.454 1.00 94.44 98 ASN A C 1
ATOM 771 O O . ASN A 1 98 ? -9.990 4.914 6.853 1.00 94.44 98 ASN A O 1
ATOM 775 N N . SER A 1 99 ? -11.524 6.442 7.425 1.00 95.12 99 SER A N 1
ATOM 776 C CA . SER A 1 99 ? -12.632 5.778 6.735 1.00 95.12 99 SER A CA 1
ATOM 777 C C . SER A 1 99 ? -12.509 5.793 5.209 1.00 95.12 99 SER A C 1
ATOM 779 O O . SER A 1 99 ? -13.178 4.990 4.559 1.00 95.12 99 SER A O 1
ATOM 781 N N . SER A 1 100 ? -11.657 6.657 4.646 1.00 95.06 100 SER A N 1
ATOM 782 C CA . SER A 1 100 ? -11.348 6.697 3.210 1.00 95.06 100 SER A CA 1
ATOM 783 C C . SER A 1 100 ? -10.485 5.517 2.746 1.00 95.06 100 SER A C 1
ATOM 785 O O . SER A 1 100 ? -10.517 5.168 1.570 1.00 95.06 100 SER A O 1
ATOM 787 N N . ALA A 1 101 ? -9.736 4.880 3.651 1.00 96.06 101 ALA A N 1
ATOM 788 C CA . ALA A 1 101 ? -8.933 3.696 3.348 1.00 96.06 101 ALA A CA 1
ATOM 789 C C . ALA A 1 101 ? -9.813 2.439 3.400 1.00 96.06 101 ALA A C 1
ATOM 791 O O . ALA A 1 101 ? -10.373 2.192 4.460 1.00 96.06 101 ALA A O 1
ATOM 792 N N . PRO A 1 102 ? -9.973 1.621 2.351 1.00 95.69 102 PRO A N 1
ATOM 793 C CA . PRO A 1 102 ? -10.846 0.443 2.389 1.00 95.69 102 PRO A CA 1
ATOM 794 C C . PRO A 1 102 ? -10.345 -0.642 3.358 1.00 95.69 102 PRO A C 1
ATOM 796 O O . PRO A 1 102 ? -9.187 -0.652 3.770 1.00 95.69 102 PRO A O 1
ATOM 799 N N . ILE A 1 103 ? -11.243 -1.557 3.742 1.00 95.25 103 ILE A N 1
ATOM 800 C CA . ILE A 1 103 ? -10.895 -2.716 4.576 1.00 95.25 103 ILE A CA 1
ATOM 801 C C . ILE A 1 103 ? -10.384 -3.831 3.663 1.00 95.25 103 ILE A C 1
ATOM 803 O O . ILE A 1 103 ? -11.129 -4.309 2.809 1.00 95.25 103 ILE A O 1
ATOM 807 N N . ILE A 1 104 ? -9.145 -4.259 3.877 1.00 93.44 104 ILE A N 1
ATOM 808 C CA . ILE A 1 104 ? -8.483 -5.339 3.141 1.00 93.44 104 ILE A CA 1
ATOM 809 C C . ILE A 1 104 ? -7.810 -6.308 4.113 1.00 93.44 104 ILE A C 1
ATOM 811 O O . ILE A 1 104 ? -7.569 -5.965 5.270 1.00 93.44 104 ILE A O 1
ATOM 815 N N . ASP A 1 105 ? -7.498 -7.513 3.645 1.00 91.19 105 ASP A N 1
ATOM 816 C CA . ASP A 1 105 ? -6.675 -8.467 4.387 1.00 91.19 105 ASP A CA 1
ATOM 817 C C . ASP A 1 105 ? -5.319 -8.602 3.700 1.00 91.19 105 ASP A C 1
ATOM 819 O O . ASP A 1 105 ? -5.240 -9.020 2.546 1.00 91.19 105 ASP A O 1
ATOM 823 N N . LEU A 1 106 ? -4.256 -8.236 4.414 1.00 87.12 106 LEU A N 1
ATOM 824 C CA . LEU A 1 106 ? -2.883 -8.424 3.953 1.00 87.12 106 LEU A CA 1
ATOM 825 C C . LEU A 1 106 ? -2.245 -9.696 4.525 1.00 87.12 106 LEU A C 1
ATOM 827 O O . LEU A 1 106 ? -1.041 -9.860 4.398 1.00 87.12 106 LEU A O 1
ATOM 831 N N . GLY A 1 107 ? -3.006 -10.595 5.154 1.00 84.06 107 GLY A N 1
ATOM 832 C CA . GLY A 1 107 ? -2.531 -11.798 5.854 1.00 84.06 107 GLY A CA 1
ATOM 833 C C . GLY A 1 107 ? -2.504 -11.655 7.380 1.00 84.06 107 GLY A C 1
ATOM 834 O O . GLY A 1 107 ? -2.048 -12.552 8.078 1.00 84.06 107 GLY A O 1
ATOM 835 N N . GLU A 1 108 ? -2.988 -10.528 7.902 1.00 82.06 108 GLU A N 1
ATOM 836 C CA . GLU A 1 108 ? -3.035 -10.204 9.336 1.00 82.06 108 GLU A CA 1
ATOM 837 C C . GLU A 1 108 ? -4.476 -9.944 9.819 1.00 82.06 108 GLU A C 1
ATOM 839 O O . GLU A 1 108 ? -4.691 -9.428 10.923 1.00 82.06 108 GLU A O 1
ATOM 844 N N . GLY A 1 109 ? -5.460 -10.295 8.983 1.00 87.31 109 GLY A N 1
ATOM 845 C CA . GLY A 1 109 ? -6.879 -10.033 9.170 1.00 87.31 109 GLY A CA 1
ATOM 846 C C . GLY A 1 109 ? -7.345 -8.733 8.511 1.00 87.31 109 GLY A C 1
ATOM 847 O O . GLY A 1 109 ? -6.559 -7.893 8.074 1.00 87.31 109 GLY A O 1
ATOM 848 N N . LEU A 1 110 ? -8.668 -8.554 8.473 1.00 92.25 110 LEU A N 1
ATOM 849 C CA . LEU A 1 110 ? -9.324 -7.399 7.856 1.00 92.25 110 LEU A CA 1
ATOM 850 C C . LEU A 1 110 ? -9.028 -6.093 8.615 1.00 92.25 110 LEU A C 1
ATOM 852 O O . LEU A 1 110 ? -9.452 -5.912 9.767 1.00 92.25 110 LEU A O 1
ATOM 856 N N . ARG A 1 111 ? -8.316 -5.173 7.956 1.00 94.19 111 ARG A N 1
ATOM 857 C CA . ARG A 1 111 ? -7.863 -3.874 8.483 1.00 94.19 111 ARG A CA 1
ATOM 858 C C . ARG A 1 111 ? -7.803 -2.811 7.381 1.00 94.19 111 ARG A C 1
ATOM 860 O O . ARG A 1 111 ? -7.963 -3.112 6.204 1.00 94.19 111 ARG A O 1
ATOM 867 N N . ARG A 1 112 ? -7.600 -1.550 7.772 1.00 95.06 112 ARG A N 1
ATOM 868 C CA . ARG A 1 112 ? -7.389 -0.417 6.856 1.00 95.06 112 ARG A CA 1
ATOM 869 C C . ARG A 1 112 ? -5.930 0.005 6.924 1.00 95.06 112 ARG A C 1
ATOM 871 O O . ARG A 1 112 ? -5.385 0.093 8.024 1.00 95.06 112 ARG A O 1
ATOM 878 N N . TYR A 1 113 ? -5.323 0.294 5.778 1.00 94.81 113 TYR A N 1
ATOM 879 C CA . TYR A 1 113 ? -3.888 0.553 5.691 1.00 94.81 113 TYR A CA 1
ATOM 880 C C . TYR A 1 113 ? -3.577 1.854 4.957 1.00 94.81 113 TYR A C 1
ATOM 882 O O . TYR A 1 113 ? -4.144 2.153 3.906 1.00 94.81 113 TYR A O 1
ATOM 890 N N . GLU A 1 114 ? -2.640 2.603 5.524 1.00 94.94 114 GLU A N 1
ATOM 891 C CA . GLU A 1 114 ? -2.071 3.826 4.976 1.00 94.94 114 GLU A CA 1
ATOM 892 C C . GLU A 1 114 ? -0.615 3.586 4.584 1.00 94.94 114 GLU A C 1
ATOM 894 O O . GLU A 1 114 ? 0.170 3.013 5.345 1.00 94.94 114 GLU A O 1
ATOM 899 N N . LEU A 1 115 ? -0.266 4.029 3.386 1.00 93.44 115 LEU A N 1
ATOM 900 C CA . LEU A 1 115 ? 1.050 3.906 2.795 1.00 93.44 115 LEU A CA 1
ATOM 901 C C . LEU A 1 115 ? 2.018 4.850 3.509 1.00 93.44 115 LEU A C 1
ATOM 903 O O . LEU A 1 115 ? 1.824 6.063 3.535 1.00 93.44 115 LEU A O 1
ATOM 907 N N . GLN A 1 116 ? 3.049 4.283 4.124 1.00 92.75 116 GLN A N 1
ATOM 908 C CA . GLN A 1 116 ? 4.128 5.045 4.752 1.00 92.75 116 GLN A CA 1
ATOM 909 C C . GLN A 1 116 ? 5.277 5.257 3.778 1.00 92.75 116 GLN A C 1
ATOM 911 O O . GLN A 1 116 ? 5.867 6.332 3.752 1.00 92.75 116 GLN A O 1
ATOM 916 N N . ASP A 1 117 ? 5.578 4.229 2.991 1.00 88.44 117 ASP A N 1
ATOM 917 C CA . ASP A 1 117 ? 6.645 4.241 2.004 1.00 88.44 117 ASP A CA 1
ATOM 918 C C . ASP A 1 117 ? 6.352 3.211 0.914 1.00 88.44 117 ASP A C 1
ATOM 920 O O . ASP A 1 117 ? 5.690 2.199 1.176 1.00 88.44 117 ASP A O 1
ATOM 924 N N . ILE A 1 118 ? 6.849 3.460 -0.290 1.00 88.25 118 ILE A N 1
ATOM 925 C CA . ILE A 1 118 ? 6.789 2.527 -1.408 1.00 88.25 118 ILE A CA 1
ATOM 926 C C . ILE A 1 118 ? 7.980 2.749 -2.330 1.00 88.25 118 ILE A C 1
ATOM 928 O O . ILE A 1 118 ? 8.337 3.876 -2.667 1.00 88.25 118 ILE A O 1
ATOM 932 N N . TYR A 1 119 ? 8.593 1.655 -2.752 1.00 84.81 119 TYR A N 1
ATOM 933 C CA . TYR A 1 119 ? 9.688 1.671 -3.703 1.00 84.81 119 TYR A CA 1
ATOM 934 C C . TYR A 1 119 ? 9.551 0.491 -4.654 1.00 84.81 119 TYR A C 1
ATOM 936 O O . TYR A 1 119 ? 9.015 -0.565 -4.313 1.00 84.81 119 TYR A O 1
ATOM 944 N N . CYS A 1 120 ? 10.020 0.702 -5.872 1.00 82.06 120 CYS A N 1
ATOM 945 C 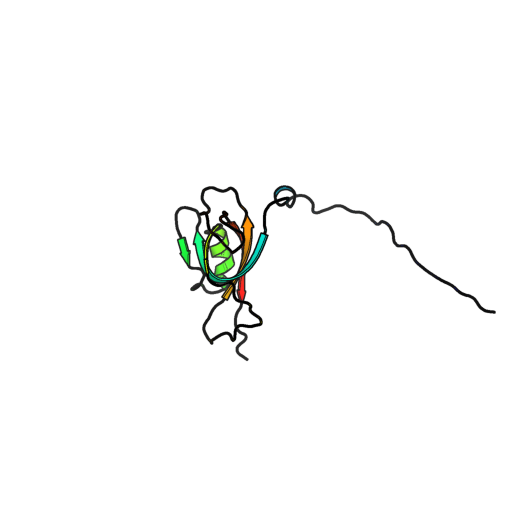CA . CYS A 1 120 ? 10.094 -0.343 -6.873 1.00 82.06 120 CYS A CA 1
ATOM 946 C C . CYS A 1 120 ? 11.459 -1.024 -6.769 1.00 82.06 120 CYS A C 1
ATOM 948 O O . CYS A 1 120 ? 12.471 -0.375 -6.486 1.00 82.06 120 CYS A O 1
ATOM 950 N N . VAL A 1 121 ? 11.463 -2.337 -6.964 1.00 74.38 121 VAL A N 1
ATOM 951 C CA . VAL A 1 121 ? 12.683 -3.130 -7.075 1.00 74.38 121 VAL A CA 1
ATOM 952 C C . VAL A 1 121 ? 12.872 -3.417 -8.555 1.00 74.38 121 VAL A C 1
ATOM 954 O O . VAL A 1 121 ? 12.105 -4.181 -9.131 1.00 74.38 121 VAL A O 1
ATOM 957 N N . LEU A 1 122 ? 13.857 -2.757 -9.161 1.00 66.81 122 LEU A N 1
ATOM 958 C CA . LEU A 1 122 ? 14.263 -3.042 -10.532 1.00 66.81 122 LEU A CA 1
ATOM 959 C C . LEU A 1 122 ? 15.149 -4.289 -10.526 1.00 66.81 122 LEU A C 1
ATOM 961 O O . LEU A 1 122 ? 16.021 -4.422 -9.666 1.00 66.81 122 LEU A O 1
ATOM 965 N N . GLU A 1 123 ? 14.926 -5.192 -11.475 1.00 59.88 123 GLU A N 1
ATOM 966 C CA . GLU A 1 123 ? 15.891 -6.243 -11.780 1.00 59.88 123 GLU A CA 1
ATOM 967 C C . GLU A 1 123 ? 17.141 -5.578 -12.379 1.00 59.88 123 GLU A C 1
ATOM 969 O O . GLU A 1 123 ? 17.055 -4.894 -13.403 1.00 59.88 123 GLU A O 1
ATOM 974 N N . ASP A 1 124 ? 18.298 -5.737 -11.731 1.00 50.16 124 ASP A N 1
ATOM 975 C CA . ASP A 1 124 ? 19.581 -5.354 -12.321 1.00 50.16 124 ASP A CA 1
ATOM 976 C C . ASP A 1 124 ? 19.859 -6.312 -13.488 1.00 50.16 124 ASP A C 1
ATOM 978 O O . ASP A 1 124 ? 20.370 -7.417 -13.305 1.00 50.16 124 ASP A O 1
ATOM 982 N N . THR A 1 125 ? 19.490 -5.913 -14.706 1.00 44.78 125 THR A N 1
ATOM 983 C CA . THR A 1 125 ? 19.935 -6.603 -15.919 1.00 44.78 125 THR A CA 1
ATOM 984 C C . THR A 1 125 ? 21.412 -6.270 -16.147 1.00 44.78 125 THR A C 1
ATOM 986 O O . THR A 1 125 ? 21.719 -5.245 -16.763 1.00 44.78 125 THR A O 1
ATOM 989 N N . GLU A 1 126 ? 22.317 -7.092 -15.606 1.00 42.00 126 GLU A N 1
ATOM 990 C CA . GLU A 1 126 ? 23.735 -7.129 -16.016 1.00 42.00 126 GLU A CA 1
ATOM 991 C C . GLU A 1 126 ? 23.909 -7.668 -17.445 1.00 42.00 126 GLU A C 1
ATOM 993 O O . GLU A 1 126 ? 23.260 -8.681 -17.802 1.00 42.00 126 GLU A O 1
#

Sequence (126 aa):
MKKYNILLFLIALGISVVTVASNGQKLGKRTITDCFKNVLLTNGWSTYNISTTDCYLIPYIQSYYPFVQYASIRVNVIDTVLEAGDDFFCATVMETTNSSAPIIDLGEGLRRYELQDIYCVLEDTE

Foldseek 3Di:
DDDDDPPPDPPDDDDDDDDPDPCPVVVPKDKDWFKFQWWWFAPLPDIDTCQPPDQVCQVVVCVHGFWTPDTDDRDPPVPDPPDPPRKMKIWIKIFDPDPSFAFDDPPPDTTIITTPDMGIDDDPPD